Protein AF-A0A3L7QBE7-F1 (afdb_monomer_lite)

pLDDT: mean 81.16, std 16.16, range [41.84, 97.38]

Sequence (71 aa):
QLFDLQNDPDEMKDLADDASQKPRLDAMITKLKTSQGNWADKQELKSEKPLPLKIDLSKTPEEKGKAKKKS

Foldseek 3Di:
DDDDCVVCVVRPDDCPPPPVCVVVVVVVVVVVVVVCVVVVNPDDPDDPDDDDPDDPCVPPPPPPDDDDDDD

Secondary structure (DSSP, 8-state):
----TTT-TT-----TT-GGGHHHHHHHHHHHHHHHGGGT----S--SSPPPSS--GGGSPP---------

Structure (mmCIF, N/CA/C/O backbone):
data_AF-A0A3L7QBE7-F1
#
_entry.id   AF-A0A3L7QBE7-F1
#
loop_
_atom_site.group_PDB
_atom_site.id
_atom_site.type_symbol
_atom_site.label_atom_id
_atom_site.label_alt_id
_atom_site.label_comp_id
_atom_site.label_asym_id
_atom_site.label_entity_id
_atom_site.label_seq_id
_atom_site.pdbx_PDB_ins_code
_atom_site.Cartn_x
_atom_site.Cartn_y
_atom_site.Cartn_z
_atom_site.occupancy
_atom_site.B_iso_or_equiv
_atom_site.auth_seq_id
_atom_site.auth_comp_id
_atom_site.auth_asym_id
_atom_site.auth_atom_id
_atom_site.pdbx_PDB_model_num
ATOM 1 N N . GLN A 1 1 ? -6.677 -2.187 -3.694 1.00 87.12 1 GLN A N 1
ATOM 2 C CA . GLN A 1 1 ? -7.397 -2.886 -2.623 1.00 87.12 1 GLN A CA 1
ATOM 3 C C . GLN A 1 1 ? -6.457 -3.101 -1.448 1.00 87.12 1 GLN A C 1
ATOM 5 O O . GLN A 1 1 ? -5.272 -3.356 -1.669 1.00 87.12 1 GLN A O 1
ATOM 10 N N . LEU A 1 2 ? -6.960 -2.941 -0.229 1.00 92.25 2 LEU A N 1
ATOM 11 C CA . LEU A 1 2 ? -6.259 -3.195 1.026 1.00 92.25 2 LEU A CA 1
ATOM 12 C C . LEU A 1 2 ? -7.245 -3.844 1.998 1.00 92.25 2 LEU A C 1
ATOM 14 O O . LEU A 1 2 ? -8.238 -3.220 2.350 1.00 92.25 2 LEU A O 1
ATOM 18 N N . PHE A 1 3 ? -6.934 -5.047 2.474 1.00 95.19 3 PHE A N 1
ATOM 19 C CA . PHE A 1 3 ? -7.786 -5.786 3.407 1.00 95.19 3 PHE A CA 1
ATOM 20 C C . PHE A 1 3 ? -7.082 -6.019 4.736 1.00 95.19 3 PHE A C 1
ATOM 22 O O . PHE A 1 3 ? -5.852 -6.138 4.806 1.00 95.19 3 PHE A O 1
ATOM 29 N N . ASP A 1 4 ? -7.874 -6.089 5.801 1.00 94.25 4 ASP A N 1
ATOM 30 C CA . ASP A 1 4 ? -7.386 -6.422 7.130 1.00 94.25 4 ASP A CA 1
ATOM 31 C C . ASP A 1 4 ? -7.799 -7.838 7.521 1.00 94.25 4 ASP A C 1
ATOM 33 O O . ASP A 1 4 ? -8.754 -8.030 8.261 1.00 94.25 4 ASP A O 1
ATOM 37 N N . LEU A 1 5 ? -7.048 -8.835 7.051 1.00 94.94 5 LEU A N 1
ATOM 38 C CA . LEU A 1 5 ? -7.399 -10.260 7.161 1.00 94.94 5 LEU A CA 1
ATOM 39 C C . LEU A 1 5 ? -7.621 -10.775 8.596 1.00 94.94 5 LEU A C 1
ATOM 41 O O . LEU A 1 5 ? -8.177 -11.851 8.783 1.00 94.94 5 LEU A O 1
ATOM 45 N N . GLN A 1 6 ? -7.177 -10.035 9.617 1.00 95.88 6 GLN A N 1
ATOM 46 C CA . GLN A 1 6 ? -7.455 -10.370 11.018 1.00 95.88 6 GLN A CA 1
ATOM 47 C C . GLN A 1 6 ? -8.911 -10.090 11.411 1.00 95.88 6 GLN A C 1
ATOM 49 O O . GLN A 1 6 ? -9.481 -10.837 12.199 1.00 95.88 6 GLN A O 1
ATOM 54 N N . ASN A 1 7 ? -9.492 -9.015 10.874 1.00 95.31 7 ASN A N 1
ATOM 55 C CA . ASN A 1 7 ? -10.839 -8.541 11.201 1.00 95.31 7 ASN A CA 1
ATOM 56 C C . ASN A 1 7 ? -11.831 -8.717 10.036 1.00 95.31 7 ASN A C 1
ATOM 58 O O . ASN A 1 7 ? -13.038 -8.662 10.250 1.00 95.31 7 ASN A O 1
ATOM 62 N N . ASP A 1 8 ? -11.321 -8.921 8.822 1.00 95.56 8 ASP A N 1
ATOM 63 C CA . ASP A 1 8 ? -12.056 -9.118 7.573 1.00 95.56 8 ASP A CA 1
ATOM 64 C C . ASP A 1 8 ? -11.402 -10.255 6.760 1.00 95.56 8 ASP A C 1
ATOM 66 O O . ASP A 1 8 ? -10.697 -10.002 5.779 1.00 95.56 8 ASP A O 1
ATOM 70 N N . PRO A 1 9 ? -11.550 -11.517 7.205 1.00 95.75 9 PRO A N 1
ATOM 71 C CA . PRO A 1 9 ? -10.936 -12.671 6.544 1.00 95.75 9 PRO A CA 1
ATOM 72 C C . PRO A 1 9 ? -11.530 -12.959 5.159 1.00 95.75 9 PRO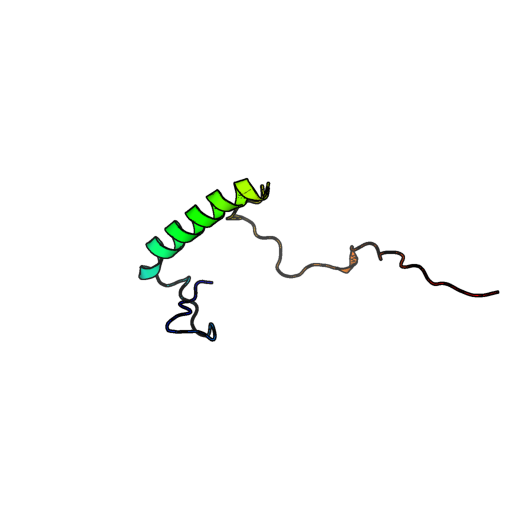 A C 1
ATOM 74 O O . PRO A 1 9 ? -10.870 -13.595 4.342 1.00 95.75 9 PRO A O 1
ATOM 77 N N . ASP A 1 10 ? -12.752 -12.487 4.905 1.00 97.38 10 ASP A N 1
ATOM 78 C CA . ASP A 1 10 ? -13.474 -12.686 3.647 1.00 97.38 10 ASP A CA 1
ATOM 79 C C . ASP A 1 10 ? -13.283 -11.515 2.662 1.00 97.38 10 ASP A C 1
ATOM 81 O O . ASP A 1 10 ? -13.924 -11.488 1.614 1.00 97.38 10 ASP A O 1
ATOM 85 N N . GLU A 1 11 ? -12.408 -10.552 2.983 1.00 95.31 11 GLU A N 1
ATOM 86 C CA . GLU A 1 11 ? -12.034 -9.424 2.112 1.00 95.31 11 GLU A CA 1
ATOM 87 C C . GLU A 1 11 ? -13.239 -8.590 1.632 1.00 95.31 11 GLU A C 1
ATOM 89 O O . GLU A 1 11 ? -13.285 -8.070 0.513 1.00 95.31 11 GLU A O 1
ATOM 94 N N . MET A 1 12 ? -14.249 -8.448 2.488 1.00 96.69 12 MET A N 1
ATOM 95 C CA . MET A 1 12 ? -15.497 -7.768 2.142 1.00 96.69 12 MET A CA 1
ATOM 96 C C . MET A 1 12 ? -15.376 -6.244 2.218 1.00 96.69 12 MET A C 1
ATOM 98 O O . MET A 1 12 ? -16.211 -5.527 1.657 1.00 96.69 12 MET A O 1
ATOM 102 N N . LYS A 1 13 ? -14.360 -5.726 2.916 1.00 94.38 13 LYS A N 1
ATOM 103 C CA . LYS A 1 13 ? -14.162 -4.297 3.150 1.00 94.38 13 LYS A CA 1
ATOM 104 C C . LYS A 1 13 ? -12.812 -3.832 2.616 1.00 94.38 13 LYS A C 1
ATOM 106 O O . LYS A 1 13 ? -11.793 -3.900 3.299 1.00 94.38 13 LYS A O 1
ATOM 111 N N . ASP A 1 14 ? -12.837 -3.244 1.423 1.00 94.25 14 ASP A N 1
ATOM 112 C CA . ASP A 1 14 ? -11.663 -2.562 0.882 1.00 94.25 14 ASP A CA 1
ATOM 113 C C . ASP A 1 14 ? -11.374 -1.274 1.670 1.00 94.25 14 ASP A C 1
ATOM 115 O O . ASP A 1 14 ? -12.214 -0.380 1.783 1.00 94.25 14 ASP A O 1
ATOM 119 N N . LEU A 1 15 ? -10.165 -1.187 2.220 1.00 93.94 15 LEU A N 1
ATOM 120 C CA . LEU A 1 15 ? -9.652 -0.050 2.978 1.00 93.94 15 LEU A CA 1
ATOM 121 C C . LEU A 1 15 ? -8.693 0.827 2.156 1.00 93.94 15 LEU A C 1
ATOM 123 O O . LEU A 1 15 ? -8.055 1.718 2.715 1.00 93.94 15 LEU A O 1
ATOM 127 N N . ALA A 1 16 ? -8.535 0.575 0.852 1.00 89.12 16 ALA A N 1
ATOM 128 C CA . ALA A 1 16 ? -7.553 1.282 0.027 1.00 89.12 16 ALA A CA 1
ATOM 129 C C . ALA A 1 16 ? -7.804 2.795 -0.079 1.00 89.12 16 ALA A C 1
ATOM 131 O O . ALA A 1 16 ? -6.841 3.556 -0.174 1.00 89.12 16 ALA A O 1
ATOM 132 N N . ASP A 1 17 ? -9.069 3.217 -0.026 1.00 88.38 17 ASP A N 1
ATOM 133 C CA . ASP A 1 17 ? -9.470 4.627 -0.117 1.00 88.38 17 ASP A CA 1
ATOM 134 C C . ASP A 1 17 ? -9.557 5.325 1.255 1.00 88.38 17 ASP A C 1
ATOM 136 O O . ASP A 1 17 ? -9.798 6.532 1.336 1.00 88.38 17 ASP A O 1
ATOM 140 N N . ASP A 1 18 ? -9.343 4.593 2.354 1.00 93.25 18 ASP A N 1
ATOM 141 C CA . ASP A 1 18 ? -9.322 5.168 3.696 1.00 93.25 18 ASP A CA 1
ATOM 142 C C . ASP A 1 18 ? -8.006 5.928 3.926 1.00 93.25 18 ASP A C 1
ATOM 144 O O . ASP A 1 18 ? -6.917 5.352 4.006 1.00 93.25 18 ASP A O 1
ATOM 148 N N . ALA A 1 19 ? -8.106 7.251 4.083 1.00 92.38 19 ALA A N 1
ATOM 149 C CA . ALA A 1 19 ? -6.959 8.128 4.303 1.00 92.38 19 ALA A CA 1
ATOM 150 C C . ALA A 1 19 ? -6.126 7.739 5.540 1.00 92.38 19 ALA A C 1
ATOM 152 O O . ALA A 1 19 ? -4.910 7.956 5.551 1.00 92.38 19 ALA A O 1
ATOM 153 N N . SER A 1 20 ? -6.742 7.127 6.558 1.00 94.25 20 SER A N 1
ATOM 154 C CA . SER A 1 20 ? -6.036 6.648 7.753 1.00 94.25 20 SER A CA 1
ATOM 155 C C . SER A 1 20 ? -5.085 5.482 7.456 1.00 94.25 20 SER A C 1
ATOM 157 O O . SER A 1 20 ? -4.096 5.294 8.166 1.00 94.25 20 SER A O 1
ATOM 159 N N . GLN A 1 21 ? -5.320 4.742 6.368 1.00 94.19 21 GLN A N 1
ATOM 160 C CA . GLN A 1 21 ? -4.494 3.610 5.946 1.00 94.19 21 GLN A CA 1
ATOM 161 C C . GLN A 1 21 ? -3.313 4.014 5.068 1.00 94.19 21 GLN A C 1
ATOM 163 O O . GLN A 1 21 ? -2.463 3.173 4.761 1.00 94.19 21 GLN A O 1
ATOM 168 N N . LYS A 1 22 ? -3.203 5.293 4.687 1.00 91.50 22 LYS A N 1
ATOM 169 C CA . LYS A 1 22 ? -2.127 5.775 3.814 1.00 91.50 22 LYS A CA 1
ATOM 170 C C . LYS A 1 22 ? -0.721 5.358 4.291 1.00 91.50 22 LYS A C 1
ATOM 172 O O . LYS A 1 22 ? 0.038 4.853 3.462 1.00 91.50 22 LYS A O 1
ATOM 177 N N . PRO A 1 23 ? -0.359 5.462 5.588 1.00 93.56 23 PRO A N 1
ATOM 178 C CA . PRO A 1 23 ? 0.951 5.004 6.057 1.00 93.56 23 PRO A CA 1
ATOM 179 C C . PRO A 1 23 ? 1.166 3.491 5.887 1.00 93.56 23 PRO A C 1
ATOM 181 O O . PRO A 1 23 ? 2.265 3.054 5.543 1.00 93.56 23 PRO A O 1
ATOM 184 N N . ARG A 1 24 ? 0.117 2.679 6.093 1.00 92.81 24 ARG A N 1
ATOM 185 C CA . ARG A 1 24 ? 0.158 1.217 5.916 1.00 92.81 24 ARG A CA 1
ATOM 186 C C . ARG A 1 24 ? 0.358 0.853 4.445 1.00 92.81 24 ARG A C 1
ATOM 188 O O . ARG A 1 24 ? 1.190 -0.001 4.138 1.00 92.81 24 ARG A O 1
ATOM 195 N N . LEU A 1 25 ? -0.352 1.534 3.546 1.00 90.88 25 LEU A N 1
ATOM 196 C CA . LEU A 1 25 ? -0.195 1.407 2.095 1.00 90.88 25 LEU A CA 1
ATOM 197 C C . LEU A 1 25 ? 1.229 1.748 1.646 1.00 90.88 25 LEU A C 1
ATOM 199 O O . LEU A 1 25 ? 1.859 0.942 0.963 1.00 90.88 25 LEU A O 1
ATOM 203 N N . ASP A 1 26 ? 1.768 2.888 2.079 1.00 91.06 26 ASP A N 1
ATOM 204 C CA . ASP A 1 26 ? 3.124 3.319 1.714 1.00 91.06 26 ASP A CA 1
ATOM 205 C C . ASP A 1 26 ? 4.190 2.308 2.192 1.00 91.06 26 ASP A C 1
ATOM 207 O O . ASP A 1 26 ? 5.112 1.951 1.446 1.00 91.06 26 ASP A O 1
ATOM 211 N N . ALA A 1 27 ? 4.033 1.765 3.405 1.00 93.56 27 ALA A N 1
ATOM 212 C CA . ALA A 1 27 ? 4.907 0.716 3.929 1.00 93.56 27 ALA 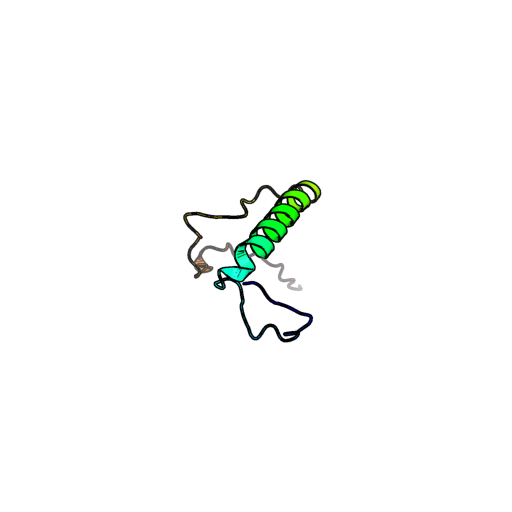A CA 1
ATOM 213 C C . ALA A 1 27 ? 4.814 -0.592 3.119 1.00 93.56 27 ALA A C 1
ATOM 215 O O . ALA A 1 27 ? 5.833 -1.238 2.862 1.00 93.56 27 ALA A O 1
ATOM 216 N N . MET A 1 28 ? 3.612 -0.984 2.689 1.00 92.38 28 MET A N 1
ATOM 217 C CA . MET A 1 28 ? 3.396 -2.188 1.880 1.00 92.38 28 MET A CA 1
ATOM 218 C C . MET A 1 28 ? 3.996 -2.051 0.476 1.00 92.38 28 MET A C 1
ATOM 220 O O . MET A 1 28 ? 4.706 -2.950 0.030 1.00 92.38 28 MET A O 1
ATOM 224 N N . ILE A 1 29 ? 3.797 -0.906 -0.185 1.00 90.88 29 ILE A N 1
ATOM 225 C CA . ILE A 1 29 ? 4.403 -0.606 -1.493 1.00 90.88 29 ILE A CA 1
ATOM 226 C C . ILE A 1 29 ? 5.931 -0.608 -1.407 1.00 90.88 29 ILE A C 1
ATOM 228 O O . ILE A 1 29 ? 6.602 -1.110 -2.308 1.00 90.88 29 ILE A O 1
ATOM 232 N N . THR A 1 30 ? 6.493 -0.107 -0.306 1.00 92.38 30 THR A N 1
ATOM 233 C CA . THR A 1 30 ? 7.944 -0.142 -0.075 1.00 92.38 30 THR A CA 1
ATOM 234 C C . THR A 1 30 ? 8.460 -1.578 0.001 1.00 92.38 30 THR A C 1
ATOM 236 O O . THR A 1 30 ? 9.420 -1.916 -0.690 1.00 92.38 30 THR A O 1
ATOM 239 N N . LYS A 1 31 ? 7.796 -2.445 0.778 1.00 93.00 31 LYS A N 1
ATOM 240 C CA . LYS A 1 31 ? 8.152 -3.872 0.861 1.00 93.00 31 LYS A CA 1
ATOM 241 C C . LYS A 1 31 ? 8.052 -4.557 -0.498 1.00 93.00 31 LYS A C 1
ATOM 243 O O . LYS A 1 31 ? 8.970 -5.276 -0.877 1.00 93.00 31 LYS A O 1
ATOM 248 N N . LEU A 1 32 ? 6.979 -4.287 -1.240 1.00 91.44 32 LEU A N 1
ATOM 249 C CA . LEU A 1 32 ? 6.772 -4.839 -2.574 1.00 91.44 32 LEU A CA 1
ATOM 250 C C . LEU A 1 32 ? 7.919 -4.445 -3.515 1.00 91.44 32 LEU A C 1
ATOM 252 O O . LEU A 1 32 ? 8.518 -5.317 -4.135 1.00 91.44 32 LEU A O 1
ATOM 256 N N . LYS A 1 33 ? 8.299 -3.161 -3.537 1.00 90.50 33 LYS A N 1
ATOM 257 C CA . LYS A 1 33 ? 9.422 -2.657 -4.344 1.00 90.50 33 LYS A CA 1
ATOM 258 C C . LYS A 1 33 ? 10.743 -3.340 -3.992 1.00 90.50 33 LYS A C 1
ATOM 260 O O . LYS A 1 33 ? 11.533 -3.649 -4.879 1.00 90.50 33 LYS A O 1
ATOM 265 N N . THR A 1 34 ? 10.991 -3.592 -2.708 1.00 90.94 34 THR A N 1
ATOM 266 C CA . THR A 1 34 ? 12.168 -4.358 -2.274 1.00 90.94 34 THR A CA 1
ATOM 267 C C . THR A 1 34 ? 12.113 -5.800 -2.782 1.00 90.94 34 THR A C 1
ATOM 269 O O . THR A 1 34 ? 13.111 -6.306 -3.289 1.00 90.94 34 THR A O 1
ATOM 272 N N . SER A 1 35 ? 10.956 -6.458 -2.689 1.00 91.56 35 SER A N 1
ATOM 273 C CA . SER A 1 35 ? 10.782 -7.845 -3.132 1.00 91.56 35 SER A CA 1
ATOM 274 C C . SER A 1 35 ? 10.889 -8.023 -4.647 1.00 91.56 35 SER A C 1
ATOM 276 O O . SER A 1 35 ? 11.420 -9.043 -5.078 1.00 91.56 35 SER A O 1
ATOM 278 N N . GLN A 1 36 ? 10.478 -7.038 -5.453 1.00 91.50 36 GLN A N 1
ATOM 279 C CA . GLN A 1 36 ? 10.628 -7.085 -6.917 1.00 91.50 36 GLN A CA 1
ATOM 280 C C . GLN A 1 36 ? 12.081 -7.337 -7.350 1.00 91.50 36 GLN A C 1
ATOM 282 O O . GLN A 1 36 ? 12.331 -8.120 -8.269 1.00 91.50 36 GLN A O 1
ATOM 2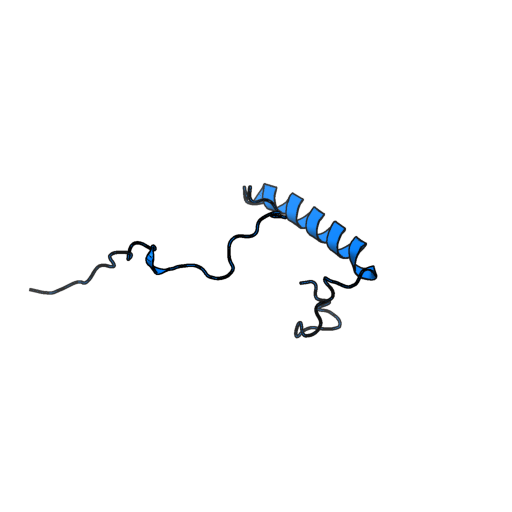87 N N . GLY A 1 37 ? 13.051 -6.765 -6.624 1.00 88.56 37 GLY A N 1
ATOM 288 C CA . GLY A 1 37 ? 14.478 -6.993 -6.867 1.00 88.56 37 GLY A CA 1
ATOM 289 C C . GLY A 1 37 ? 14.907 -8.458 -6.729 1.00 88.56 37 GLY A C 1
ATOM 290 O O . GLY A 1 37 ? 15.811 -8.897 -7.436 1.00 88.56 37 GLY A O 1
ATOM 291 N N . ASN A 1 38 ? 14.223 -9.240 -5.889 1.00 91.44 38 ASN A N 1
ATOM 292 C CA . ASN A 1 38 ? 14.520 -10.662 -5.687 1.00 91.44 38 ASN A CA 1
ATOM 293 C C . ASN A 1 38 ? 14.006 -11.548 -6.830 1.00 91.44 38 ASN A C 1
ATOM 295 O O . ASN A 1 38 ? 14.483 -12.668 -6.997 1.00 91.44 38 ASN A O 1
ATOM 299 N N . TRP A 1 39 ? 13.035 -11.067 -7.608 1.00 89.19 39 TRP A N 1
ATOM 300 C CA . TRP A 1 39 ? 12.397 -11.822 -8.693 1.00 89.19 39 TRP A CA 1
ATOM 301 C C . TRP A 1 39 ? 12.774 -11.306 -10.081 1.00 89.19 39 TRP A C 1
ATOM 303 O O . TRP A 1 39 ? 12.186 -11.726 -11.074 1.00 89.19 39 TRP A O 1
ATOM 313 N N . ALA A 1 40 ? 13.752 -10.394 -10.147 1.00 87.81 40 ALA A N 1
ATOM 314 C CA . ALA A 1 40 ? 14.107 -9.655 -11.357 1.00 87.81 40 ALA A CA 1
ATOM 315 C C . ALA A 1 40 ? 12.896 -8.963 -12.018 1.00 87.81 40 ALA A C 1
ATOM 317 O O . ALA A 1 40 ? 12.905 -8.714 -13.227 1.00 87.81 40 ALA A O 1
ATOM 318 N N . ASP A 1 41 ? 11.872 -8.637 -11.225 1.00 87.50 41 ASP A N 1
ATOM 319 C CA . ASP A 1 41 ? 10.697 -7.912 -11.682 1.00 87.50 41 ASP A CA 1
ATOM 320 C C . ASP A 1 41 ? 11.057 -6.431 -11.863 1.00 87.50 41 ASP A C 1
ATOM 322 O O . ASP A 1 41 ? 11.572 -5.772 -10.958 1.00 87.50 41 ASP A O 1
ATOM 326 N N . LYS A 1 42 ? 10.820 -5.926 -13.073 1.00 86.12 42 LYS A N 1
ATOM 327 C CA . LYS A 1 42 ? 11.110 -4.546 -13.486 1.00 86.12 42 LYS A CA 1
ATOM 328 C C . LYS A 1 42 ? 9.838 -3.733 -13.713 1.00 86.12 42 LYS A C 1
ATOM 330 O O . LYS A 1 42 ? 9.931 -2.599 -14.179 1.00 86.12 42 LYS A O 1
ATOM 335 N N . GLN A 1 43 ? 8.665 -4.313 -13.464 1.00 85.81 43 GLN A N 1
ATOM 336 C CA . GLN A 1 43 ? 7.401 -3.621 -13.660 1.00 85.81 43 GLN A CA 1
ATOM 337 C C . GLN A 1 43 ? 7.233 -2.517 -12.617 1.00 85.81 43 GLN A C 1
ATOM 339 O O . GLN A 1 43 ? 7.503 -2.699 -11.430 1.00 85.81 43 GLN A O 1
ATOM 344 N N . GLU A 1 44 ? 6.778 -1.348 -13.056 1.00 85.38 44 GLU A N 1
ATOM 345 C CA . GLU A 1 44 ? 6.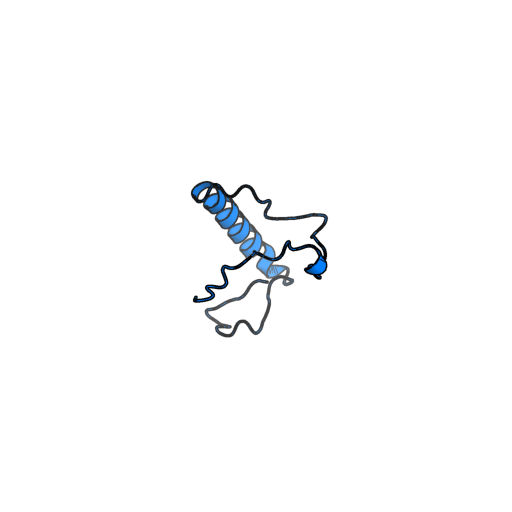484 -0.251 -12.143 1.00 85.38 44 GLU A CA 1
ATOM 346 C C . GLU A 1 44 ? 5.229 -0.557 -11.318 1.00 85.38 44 GLU A C 1
ATOM 348 O O . GLU A 1 44 ? 4.209 -1.000 -11.841 1.00 85.38 44 GLU A O 1
ATOM 353 N N . LEU A 1 45 ? 5.280 -0.262 -10.018 1.00 84.31 45 LEU A N 1
ATOM 354 C CA . LEU A 1 45 ? 4.155 -0.481 -9.099 1.00 84.31 45 LEU A CA 1
ATOM 355 C C . LEU A 1 45 ? 3.002 0.515 -9.278 1.00 84.31 45 LEU A C 1
ATOM 357 O O . LEU A 1 45 ? 1.941 0.354 -8.676 1.00 84.31 45 LEU A O 1
ATOM 361 N N . LYS A 1 46 ? 3.214 1.575 -10.058 1.00 80.44 46 LYS A N 1
ATOM 362 C CA . LYS A 1 46 ? 2.205 2.577 -10.398 1.00 80.44 46 LYS A CA 1
ATOM 363 C C . LYS A 1 46 ? 2.288 2.837 -11.891 1.00 80.44 46 LYS A C 1
ATOM 365 O O . LYS A 1 46 ? 3.376 3.019 -12.416 1.00 80.44 46 LYS A O 1
ATOM 370 N N . SER A 1 47 ? 1.137 2.886 -12.549 1.00 79.50 47 SER A N 1
ATOM 371 C CA . SER A 1 47 ? 1.030 3.291 -13.946 1.00 79.50 47 SER A CA 1
ATOM 372 C C . SER A 1 47 ? 0.136 4.517 -14.026 1.00 79.50 47 SER A C 1
ATOM 374 O O . SER A 1 47 ? -1.001 4.483 -13.559 1.00 79.50 47 SER A O 1
ATOM 376 N N . GLU A 1 48 ? 0.635 5.601 -14.618 1.00 78.06 48 GLU A N 1
ATOM 377 C CA . GLU A 1 48 ? -0.171 6.806 -14.861 1.00 78.06 48 GLU A CA 1
ATOM 378 C C . GLU A 1 48 ? -1.249 6.577 -15.929 1.00 78.06 48 GLU A C 1
ATOM 380 O O . GLU A 1 48 ? -2.251 7.286 -15.982 1.00 78.06 48 GLU A O 1
ATOM 385 N N . LYS A 1 49 ? -1.040 5.581 -16.796 1.00 77.88 49 LYS A N 1
ATOM 386 C CA . LYS A 1 49 ? -1.941 5.210 -17.888 1.00 77.88 49 LYS A CA 1
ATOM 387 C C . LYS A 1 49 ? -2.149 3.699 -17.856 1.00 77.88 49 LYS A C 1
ATOM 389 O O . LYS A 1 49 ? -1.533 2.995 -18.661 1.00 77.88 49 LYS A O 1
ATOM 394 N N . PRO A 1 50 ? -2.973 3.190 -16.921 1.00 73.38 50 PRO A N 1
ATOM 395 C CA . PRO A 1 50 ? -3.265 1.769 -16.875 1.00 73.38 50 PRO A CA 1
ATOM 396 C C . PRO A 1 50 ? -3.827 1.327 -18.227 1.00 73.38 50 PRO A C 1
ATOM 398 O O . PRO A 1 50 ? -4.629 2.034 -18.847 1.00 73.38 50 PRO A O 1
ATOM 401 N N . LEU A 1 51 ? -3.380 0.162 -18.699 1.00 72.00 51 LEU A N 1
ATOM 402 C CA . LEU A 1 51 ? -3.938 -0.435 -19.904 1.00 72.00 51 LEU A CA 1
ATOM 403 C C . LEU A 1 51 ? -5.451 -0.641 -19.727 1.00 72.00 51 LEU A C 1
ATOM 405 O O . LEU A 1 51 ? -5.924 -0.848 -18.605 1.00 72.00 51 LEU A O 1
ATOM 409 N N . PRO A 1 52 ? -6.223 -0.573 -20.823 1.00 72.75 52 PRO A N 1
ATOM 410 C CA . PRO A 1 52 ? -7.661 -0.757 -20.755 1.00 72.75 52 PRO A CA 1
ATOM 411 C C . PRO A 1 52 ? -8.013 -2.102 -20.111 1.00 72.75 52 PRO A C 1
ATOM 413 O O . PRO A 1 52 ? -7.467 -3.141 -20.469 1.00 72.75 52 PRO A O 1
ATOM 416 N N . LEU A 1 53 ? -8.985 -2.071 -19.194 1.00 65.62 53 LEU A N 1
ATOM 417 C CA . LEU A 1 53 ? -9.512 -3.243 -18.477 1.00 65.62 53 LEU A CA 1
ATOM 418 C C . LEU A 1 53 ? -10.002 -4.359 -19.413 1.00 65.62 53 LEU A C 1
ATOM 420 O O . LEU A 1 53 ? -10.019 -5.528 -19.040 1.00 65.62 53 LEU A O 1
ATOM 424 N N . LYS A 1 54 ? -10.426 -4.001 -20.629 1.00 70.44 54 LYS A N 1
ATOM 425 C CA . LYS A 1 54 ? -10.846 -4.955 -21.655 1.00 70.44 54 LYS A CA 1
ATOM 426 C C . LYS A 1 54 ? -9.633 -5.375 -22.475 1.00 70.44 54 LYS A C 1
ATOM 428 O O . LYS A 1 54 ? -9.158 -4.617 -23.318 1.00 70.44 54 LYS A O 1
ATOM 433 N N . ILE A 1 55 ? -9.171 -6.598 -22.237 1.00 69.12 55 ILE A N 1
ATOM 434 C CA . ILE A 1 55 ? -8.179 -7.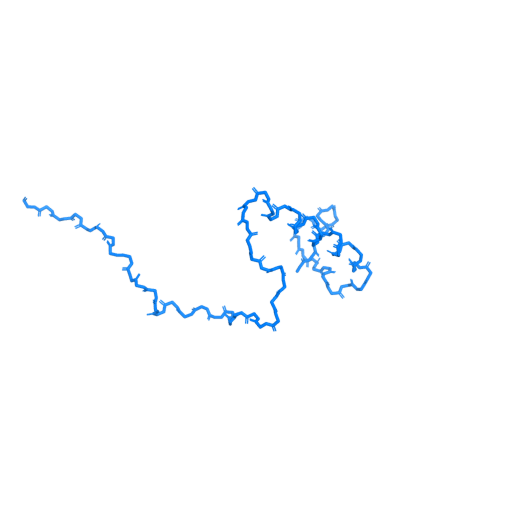252 -23.088 1.00 69.12 55 ILE A CA 1
ATOM 435 C C . ILE A 1 55 ? -8.891 -7.702 -24.366 1.00 69.12 55 ILE A C 1
ATOM 437 O O . ILE A 1 55 ? -9.802 -8.528 -24.324 1.00 69.12 55 ILE A O 1
ATOM 441 N N . ASP A 1 56 ? -8.486 -7.147 -25.505 1.00 70.12 56 ASP A N 1
ATOM 442 C CA . ASP A 1 56 ? -8.933 -7.609 -26.817 1.00 70.12 56 ASP A CA 1
ATOM 443 C C . ASP A 1 56 ? -8.151 -8.871 -27.211 1.00 70.12 56 ASP A C 1
ATOM 445 O O . ASP A 1 56 ? -7.031 -8.809 -27.723 1.00 70.12 56 ASP A O 1
ATOM 449 N N . LEU A 1 57 ? -8.749 -10.031 -26.934 1.00 69.56 57 LEU A N 1
ATOM 450 C CA . LEU A 1 57 ? -8.184 -11.347 -27.243 1.00 69.56 57 LEU A CA 1
ATOM 451 C C . LEU A 1 57 ? -8.289 -11.719 -28.731 1.00 69.56 57 LEU A C 1
ATOM 453 O O . LEU A 1 57 ? -7.767 -12.753 -29.134 1.00 69.56 57 LEU A O 1
ATOM 457 N N . SER A 1 58 ? -8.904 -10.888 -29.583 1.00 74.25 58 SER A N 1
ATOM 458 C CA . SER A 1 58 ? -8.971 -11.169 -31.029 1.00 74.25 58 SER A CA 1
ATOM 459 C C . SER A 1 58 ? -7.599 -11.148 -31.715 1.00 74.25 58 SER A C 1
ATOM 461 O O . SER A 1 58 ? -7.456 -11.608 -32.847 1.00 74.25 58 SER A O 1
ATOM 463 N N . LYS A 1 59 ? -6.577 -10.621 -31.028 1.00 64.94 59 LYS A N 1
ATOM 464 C CA . LYS A 1 59 ? -5.200 -10.501 -31.521 1.00 64.94 59 LYS A CA 1
ATOM 465 C C . LYS A 1 59 ? -4.240 -11.519 -30.919 1.00 64.94 59 LYS A C 1
ATOM 467 O O . LYS A 1 59 ? -3.052 -11.469 -31.234 1.00 64.94 59 LYS A O 1
ATOM 472 N N . THR A 1 60 ? -4.705 -12.417 -30.050 1.00 63.78 60 THR A N 1
ATOM 473 C CA . THR A 1 60 ? -3.856 -13.509 -29.574 1.00 63.78 60 THR A CA 1
ATOM 474 C C . THR A 1 60 ? -3.689 -14.494 -30.735 1.00 63.78 60 THR A C 1
ATOM 476 O O . THR A 1 60 ? -4.695 -15.010 -31.221 1.00 63.78 60 THR A O 1
ATOM 479 N N . PRO A 1 61 ? -2.465 -14.742 -31.242 1.00 59.62 61 PRO A N 1
ATOM 480 C CA . PRO A 1 61 ? -2.277 -15.791 -32.229 1.00 59.62 61 PRO A CA 1
ATOM 481 C C . PRO A 1 61 ? -2.701 -17.097 -31.565 1.00 59.62 61 PRO A C 1
ATOM 483 O O . PRO A 1 61 ? -2.169 -17.430 -30.506 1.00 59.62 61 PRO A O 1
ATOM 486 N N . GLU A 1 62 ? -3.669 -17.802 -32.153 1.00 60.88 62 GLU A N 1
ATOM 487 C CA . GLU A 1 62 ? -4.045 -19.130 -31.683 1.00 60.88 62 GLU A CA 1
ATOM 488 C C . GLU A 1 62 ? -2.776 -19.971 -31.551 1.00 60.88 62 GLU A C 1
ATOM 490 O O . GLU A 1 62 ? -2.047 -20.205 -32.525 1.00 60.88 62 GLU A O 1
ATOM 495 N N . GLU A 1 63 ? -2.487 -20.398 -30.325 1.00 52.06 63 GLU A N 1
ATOM 496 C CA . GLU A 1 63 ? -1.473 -21.401 -30.077 1.00 52.06 63 GLU A CA 1
ATOM 497 C C . GLU A 1 63 ? -1.911 -22.637 -30.869 1.00 52.06 63 GLU A C 1
ATOM 499 O O . GLU A 1 63 ? -2.922 -23.266 -30.554 1.00 52.06 63 GLU A O 1
ATOM 504 N N . LYS A 1 64 ? -1.207 -22.944 -31.968 1.00 48.44 64 LYS A N 1
ATOM 505 C CA . LYS A 1 64 ? -1.467 -24.125 -32.798 1.00 48.44 64 LYS A CA 1
ATOM 506 C C . LYS A 1 64 ? -1.142 -25.381 -31.990 1.00 48.44 64 LYS A C 1
ATOM 508 O O . LYS A 1 64 ? -0.086 -25.997 -32.139 1.00 48.44 64 LYS A O 1
ATOM 513 N N . GLY A 1 65 ? -2.070 -25.756 -31.120 1.00 51.31 65 GLY A N 1
ATOM 514 C CA . GLY A 1 65 ? -2.078 -26.989 -30.361 1.00 51.31 65 GLY A CA 1
ATOM 515 C C . GLY A 1 65 ? -2.277 -28.178 -31.292 1.00 51.31 65 GLY A C 1
ATOM 516 O O . GLY A 1 65 ? -3.342 -28.386 -31.864 1.00 51.31 65 GLY A O 1
ATOM 517 N N . LYS A 1 66 ? -1.203 -28.955 -31.427 1.00 52.09 66 LYS A N 1
ATOM 518 C CA . LYS A 1 66 ? -1.124 -30.353 -31.865 1.00 52.09 66 LYS A CA 1
ATOM 519 C C . LYS A 1 66 ? -2.464 -31.111 -31.814 1.00 52.09 66 LYS A C 1
ATOM 521 O O . LYS A 1 66 ? -2.882 -31.557 -30.749 1.00 52.09 66 LYS A O 1
ATOM 526 N N . ALA A 1 67 ? -3.038 -31.418 -32.974 1.00 43.97 67 ALA A N 1
ATOM 527 C CA . ALA A 1 67 ? -3.996 -32.512 -33.107 1.00 43.97 67 ALA A CA 1
ATOM 528 C C . ALA A 1 67 ? -3.305 -33.707 -33.777 1.00 43.97 67 ALA A C 1
ATOM 530 O O . ALA A 1 67 ? -3.037 -33.709 -34.977 1.00 43.97 67 ALA A O 1
ATOM 531 N N . LYS A 1 68 ? -3.019 -34.743 -32.978 1.00 51.38 68 LYS A N 1
ATOM 532 C CA . LYS A 1 68 ? -2.807 -36.109 -33.472 1.00 51.38 68 LYS A CA 1
ATOM 533 C C . LYS A 1 68 ? -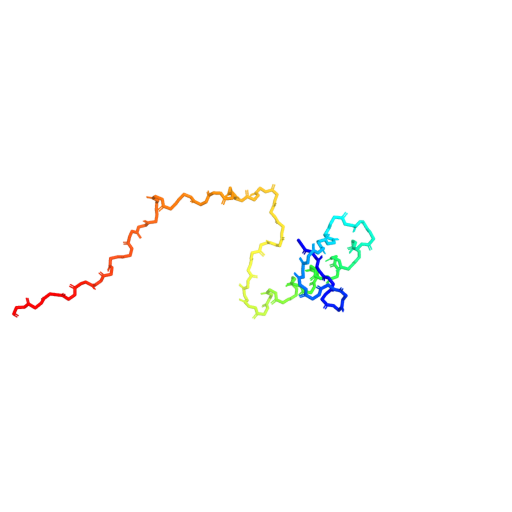3.973 -36.478 -34.397 1.00 51.38 68 LYS A C 1
ATOM 535 O O . LYS A 1 68 ? -5.121 -36.432 -33.957 1.00 51.38 68 LYS A O 1
ATOM 540 N N . LYS A 1 69 ? -3.696 -36.963 -35.610 1.00 41.84 69 LYS A N 1
ATOM 541 C CA . LYS A 1 69 ? -4.646 -37.820 -36.326 1.00 41.84 69 LYS A CA 1
ATOM 542 C C . LYS A 1 69 ? -3.919 -39.007 -36.950 1.00 41.84 69 LYS A C 1
ATOM 544 O O . LYS A 1 69 ? -2.937 -38.848 -37.662 1.00 41.84 69 LYS A O 1
ATOM 549 N N . LYS A 1 70 ? -4.411 -40.181 -36.557 1.00 43.06 70 LYS A N 1
ATOM 550 C CA . LYS A 1 70 ? -4.057 -41.527 -37.004 1.00 43.06 70 LYS A CA 1
ATOM 551 C C . LYS A 1 70 ? -4.155 -41.643 -38.530 1.00 43.06 70 LYS A C 1
ATOM 553 O O . LYS A 1 70 ? -5.144 -41.164 -39.084 1.00 43.06 70 LYS A O 1
ATOM 558 N N . SER A 1 71 ? -3.223 -42.370 -39.141 1.00 42.19 71 SER A N 1
ATOM 559 C CA . SER A 1 71 ? -3.503 -43.360 -40.185 1.00 42.19 71 SER A CA 1
ATOM 560 C C . SER A 1 71 ? -2.388 -44.391 -40.233 1.00 42.19 71 SER A C 1
ATOM 562 O O . SER A 1 71 ? -1.265 -44.041 -39.810 1.00 42.19 71 SER A O 1
#

Radius of gyration: 20.21 Å; chains: 1; bounding box: 30×52×51 Å